Protein AF-A0A7Y5C8X0-F1 (afdb_monomer_lite)

Radius of gyration: 31.38 Å; chains: 1; bounding box: 58×114×87 Å

Foldseek 3Di:
DDDDDDDDDDDDDPPPPDPDPQPFDAAPPVLDDVVFWLAADRGTWRAEAEEALVLQLCLAVLVVVCVVVVPDPPDPSNVVSSVVSVVLLSVLVHVCCVVDRGRTYGHPCSQCPGVVRDDHHYCHVVSSCSNVVVVPPVPPPPDDDDDDDDDDDDDDDDDDDDDDDDDDDDDDDDDDDD

Sequence (178 aa):
MKSTINARVALVVVMTATAAFAQLCSIPADQVDSKKVFWGSTAGFEKPAEVDYDAVLKVTPEYRQMKKDRVERGTGKYWILLNQATDRSTRAITEVGQDTEYDLIAQRGYLASLTPAIPADDVTPLVVSKIEGGSKIAKAKKSGKNEKSDEGDSRTAKAEPKAEKKAEKQPKSDSAGN

pLDDT: mean 78.82, std 21.92, range [37.72, 98.31]

Structure (mmCIF, N/CA/C/O backbone):
data_AF-A0A7Y5C8X0-F1
#
_entry.id   AF-A0A7Y5C8X0-F1
#
loop_
_atom_site.group_PDB
_atom_site.id
_atom_site.type_symbol
_atom_site.label_atom_id
_atom_site.label_alt_id
_atom_site.label_comp_id
_atom_site.label_asym_id
_atom_site.label_entity_id
_atom_site.label_seq_id
_atom_site.pdbx_PDB_ins_code
_atom_site.Cartn_x
_atom_site.Cartn_y
_atom_site.Cartn_z
_atom_site.occupancy
_atom_sit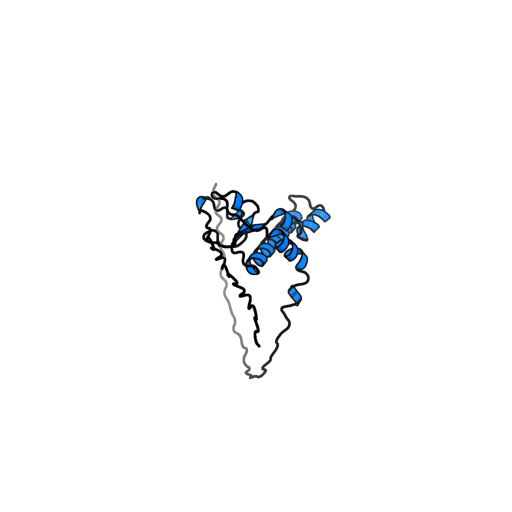e.B_iso_or_equiv
_atom_site.auth_seq_id
_atom_site.auth_comp_id
_atom_site.auth_asym_id
_atom_site.auth_atom_id
_atom_site.pdbx_PDB_model_num
ATOM 1 N N . MET A 1 1 ? 15.260 -68.259 -42.400 1.00 40.53 1 MET A N 1
ATOM 2 C CA . MET A 1 1 ? 15.657 -66.954 -42.984 1.00 40.53 1 MET A CA 1
ATOM 3 C C . MET A 1 1 ? 14.787 -65.885 -42.328 1.00 40.53 1 MET A C 1
ATOM 5 O O . MET A 1 1 ? 13.580 -65.995 -42.423 1.00 40.53 1 MET A O 1
ATOM 9 N N . LYS A 1 2 ? 15.323 -65.152 -41.341 1.00 47.16 2 LYS A N 1
ATOM 10 C CA . LYS A 1 2 ? 15.765 -63.740 -41.439 1.00 47.16 2 LYS A CA 1
ATOM 11 C C . LYS A 1 2 ? 14.630 -62.766 -41.821 1.00 47.16 2 LYS A C 1
ATOM 13 O O . LYS A 1 2 ? 14.311 -62.678 -42.995 1.00 47.16 2 LYS A O 1
ATOM 18 N N . SER A 1 3 ? 14.078 -62.008 -40.867 1.00 41.44 3 SER A N 1
ATOM 19 C CA . SER A 1 3 ? 14.521 -60.622 -40.615 1.00 41.44 3 SER A CA 1
ATOM 20 C C . SER A 1 3 ? 13.651 -59.877 -39.593 1.00 41.44 3 SER A C 1
ATOM 22 O O . SER A 1 3 ? 12.432 -59.812 -39.696 1.00 41.44 3 SER A O 1
ATOM 24 N N . THR A 1 4 ? 14.353 -59.291 -38.630 1.00 64.06 4 THR A N 1
ATOM 25 C CA . THR A 1 4 ? 13.978 -58.312 -37.606 1.00 64.06 4 THR A CA 1
ATOM 26 C C . THR A 1 4 ? 13.712 -56.940 -38.232 1.00 64.06 4 THR A C 1
ATOM 28 O O . THR A 1 4 ? 14.521 -56.505 -39.048 1.00 64.06 4 THR A O 1
ATOM 31 N N . ILE A 1 5 ? 12.681 -56.202 -37.797 1.00 57.94 5 ILE A N 1
ATOM 32 C CA . ILE A 1 5 ? 12.600 -54.745 -38.019 1.00 57.94 5 ILE A CA 1
ATOM 33 C C . ILE A 1 5 ? 12.096 -54.071 -36.737 1.00 57.94 5 ILE A C 1
ATOM 35 O O . ILE A 1 5 ? 10.906 -54.031 -36.445 1.00 57.94 5 ILE A O 1
ATOM 39 N N . ASN A 1 6 ? 13.050 -53.550 -35.965 1.00 49.47 6 ASN A N 1
ATOM 40 C CA . ASN A 1 6 ? 12.824 -52.663 -34.830 1.00 49.47 6 ASN A CA 1
ATOM 41 C C . ASN A 1 6 ? 12.632 -51.236 -35.365 1.00 49.47 6 ASN A C 1
ATOM 43 O O . ASN A 1 6 ? 13.604 -50.606 -35.783 1.00 49.47 6 ASN A O 1
ATOM 47 N N . ALA A 1 7 ? 11.406 -50.714 -35.353 1.00 55.28 7 ALA A N 1
ATOM 48 C CA . ALA A 1 7 ? 11.141 -49.319 -35.698 1.00 55.28 7 ALA A CA 1
ATOM 49 C C . ALA A 1 7 ? 11.341 -48.432 -34.457 1.00 55.28 7 ALA A C 1
ATOM 51 O O . ALA A 1 7 ? 10.486 -48.346 -33.578 1.00 55.28 7 ALA A O 1
ATOM 52 N N . ARG A 1 8 ? 12.511 -47.792 -34.373 1.00 50.81 8 ARG A N 1
ATOM 53 C CA . ARG A 1 8 ? 12.804 -46.728 -33.406 1.00 50.81 8 ARG A CA 1
ATOM 54 C C . ARG A 1 8 ? 12.103 -45.446 -33.864 1.00 50.81 8 ARG A C 1
ATOM 56 O O . ARG A 1 8 ? 12.527 -44.839 -34.842 1.00 50.81 8 ARG A O 1
ATOM 63 N N . VAL A 1 9 ? 11.049 -45.036 -33.164 1.00 54.75 9 VAL A N 1
ATOM 64 C CA . VAL A 1 9 ? 10.426 -43.716 -33.342 1.00 54.75 9 VAL A CA 1
ATOM 65 C C . VAL A 1 9 ? 11.273 -42.692 -32.588 1.00 54.75 9 VAL A C 1
ATOM 67 O O . VAL A 1 9 ? 11.363 -42.729 -31.363 1.00 54.75 9 VAL A O 1
ATOM 70 N N . ALA A 1 10 ? 11.948 -41.818 -33.332 1.00 52.72 10 ALA A N 1
ATOM 71 C CA . ALA A 1 10 ? 12.723 -40.712 -32.788 1.00 52.72 10 ALA A CA 1
ATOM 72 C C . ALA A 1 10 ? 11.778 -39.574 -32.365 1.00 52.72 10 ALA A C 1
ATOM 74 O O . ALA A 1 10 ? 11.130 -38.945 -33.199 1.00 52.72 10 ALA A O 1
ATOM 75 N N . LEU A 1 11 ? 11.700 -39.327 -31.058 1.00 56.66 11 LEU A N 1
ATOM 76 C CA . LEU A 1 11 ? 10.997 -38.200 -30.451 1.00 56.66 11 LEU A CA 1
ATOM 77 C C . LEU A 1 11 ? 11.880 -36.943 -30.563 1.00 56.66 11 LEU A C 1
ATOM 79 O O . LEU A 1 11 ? 12.873 -36.820 -29.849 1.00 56.66 11 LEU A O 1
ATOM 83 N N . VAL A 1 12 ? 11.531 -36.011 -31.453 1.00 59.22 12 VAL A N 1
ATOM 84 C CA . VAL A 1 12 ? 12.173 -34.688 -31.538 1.00 59.22 12 VAL A CA 1
ATOM 85 C C . VAL A 1 12 ? 11.420 -33.731 -30.614 1.00 59.22 12 VAL A C 1
ATOM 87 O O . VAL A 1 12 ? 10.343 -33.245 -30.950 1.00 59.22 12 VAL A O 1
ATOM 90 N N . VAL A 1 13 ? 11.977 -33.480 -29.429 1.00 63.25 13 VAL A N 1
ATOM 91 C CA . VAL A 1 13 ? 11.490 -32.452 -28.497 1.00 63.25 13 VAL A CA 1
ATOM 92 C C . VAL A 1 13 ? 12.106 -31.117 -28.911 1.00 63.25 13 VAL A C 1
ATOM 94 O O . VAL A 1 13 ? 13.260 -30.830 -28.602 1.00 63.25 13 VAL A O 1
ATOM 97 N N . VAL A 1 14 ? 11.343 -30.301 -29.641 1.00 65.06 14 VAL A N 1
ATOM 98 C CA . VAL A 1 14 ? 11.703 -28.905 -29.918 1.00 65.06 14 VAL A CA 1
ATOM 99 C C . VAL A 1 14 ? 11.430 -28.099 -28.648 1.00 65.06 14 VAL A C 1
ATOM 101 O O . VAL A 1 14 ? 10.301 -27.696 -28.387 1.00 65.06 14 VAL A O 1
ATOM 104 N N . MET A 1 15 ? 12.461 -27.893 -27.825 1.00 64.38 15 MET A N 1
ATOM 105 C CA . MET A 1 15 ? 12.411 -26.922 -26.730 1.00 64.38 15 MET A CA 1
ATOM 106 C C . MET A 1 15 ? 12.510 -25.505 -27.305 1.00 64.38 15 MET A C 1
ATOM 108 O O . MET A 1 15 ? 13.595 -24.944 -27.440 1.00 64.38 15 MET A O 1
ATOM 112 N N . THR A 1 16 ? 11.367 -24.915 -27.650 1.00 61.44 16 THR A N 1
ATOM 113 C CA . THR A 1 16 ? 11.246 -23.465 -27.827 1.00 61.44 16 THR A CA 1
ATOM 114 C C . THR A 1 16 ? 11.421 -22.793 -26.469 1.00 61.44 16 THR A C 1
ATOM 116 O O . THR A 1 16 ? 10.488 -22.742 -25.670 1.00 61.44 16 THR A O 1
ATOM 119 N N . ALA A 1 17 ? 12.628 -22.300 -26.196 1.00 60.81 17 ALA A N 1
ATOM 120 C CA . ALA A 1 17 ? 12.893 -21.414 -25.073 1.00 60.81 17 ALA A CA 1
ATOM 121 C C . ALA A 1 17 ? 12.158 -20.085 -25.311 1.00 60.81 17 ALA A C 1
ATOM 123 O O . ALA A 1 17 ? 12.580 -19.260 -26.120 1.00 60.81 17 ALA A O 1
ATOM 124 N N . THR A 1 18 ? 11.029 -19.888 -24.635 1.00 57.56 18 THR A N 1
ATOM 125 C CA . THR A 1 18 ? 10.360 -18.589 -24.558 1.00 57.56 18 THR A CA 1
ATOM 126 C C . THR A 1 18 ? 11.215 -17.662 -23.700 1.00 57.56 18 THR A C 1
ATOM 128 O O . THR A 1 18 ? 11.190 -17.745 -22.474 1.00 57.56 18 THR A O 1
ATOM 131 N N . ALA A 1 19 ? 12.007 -16.802 -24.340 1.00 57.59 19 ALA A N 1
ATOM 132 C CA . ALA A 1 19 ? 12.674 -15.699 -23.665 1.00 57.59 19 ALA A CA 1
ATOM 133 C C . ALA A 1 19 ? 11.609 -14.673 -23.247 1.00 57.59 19 ALA A C 1
ATOM 135 O O . ALA A 1 19 ? 11.010 -14.011 -24.094 1.00 57.59 19 ALA A O 1
ATOM 136 N N . ALA A 1 20 ? 11.341 -14.573 -21.944 1.00 59.59 20 ALA A N 1
ATOM 137 C CA . ALA A 1 20 ? 10.576 -13.468 -21.389 1.00 59.59 20 ALA A CA 1
ATOM 138 C C . ALA A 1 20 ? 11.422 -12.196 -21.538 1.00 59.59 20 ALA A C 1
ATOM 140 O O . ALA A 1 20 ? 12.433 -12.032 -20.857 1.00 59.59 20 ALA A O 1
ATOM 141 N N . PHE A 1 21 ? 11.053 -11.323 -22.473 1.00 54.50 21 PHE A N 1
ATOM 142 C CA . PHE A 1 21 ? 11.646 -9.995 -22.565 1.00 54.50 21 PHE A CA 1
ATOM 143 C C . PHE A 1 21 ? 11.141 -9.177 -21.375 1.00 54.50 21 PHE A C 1
ATOM 145 O O . PHE A 1 21 ? 9.993 -8.737 -21.376 1.00 54.50 21 PHE A O 1
ATOM 152 N N . ALA A 1 22 ? 11.989 -8.989 -20.363 1.00 59.06 22 ALA A N 1
ATOM 153 C CA . ALA A 1 22 ? 11.774 -7.985 -19.331 1.00 59.06 22 ALA A CA 1
ATOM 154 C C . ALA A 1 22 ? 11.866 -6.605 -20.001 1.00 59.06 22 ALA A C 1
ATOM 156 O O . ALA A 1 22 ? 12.950 -6.076 -20.248 1.00 59.06 22 ALA A O 1
ATOM 157 N N . GLN A 1 23 ? 10.720 -6.064 -20.414 1.00 66.06 23 GLN A N 1
ATOM 158 C CA . GLN A 1 23 ? 10.636 -4.685 -20.872 1.00 66.06 23 GLN A CA 1
ATOM 159 C C . GLN A 1 23 ? 10.747 -3.806 -19.634 1.00 66.06 23 GLN A C 1
ATOM 161 O O . GLN A 1 23 ? 9.793 -3.691 -18.869 1.00 66.06 23 GLN A O 1
ATOM 166 N N . LEU A 1 24 ? 11.926 -3.218 -19.432 1.00 79.38 24 LEU A N 1
ATOM 167 C CA . LEU A 1 24 ? 12.134 -2.230 -18.386 1.00 79.38 24 LEU A CA 1
ATOM 168 C C . LEU A 1 24 ? 11.181 -1.056 -18.646 1.00 79.38 24 LEU A C 1
ATOM 170 O O . LEU A 1 24 ? 11.370 -0.277 -19.582 1.00 79.38 24 LEU A O 1
ATOM 174 N N . CYS A 1 25 ? 10.125 -0.975 -17.846 1.00 85.50 25 CYS A N 1
ATOM 175 C CA . CYS A 1 25 ? 9.128 0.076 -17.908 1.00 85.50 25 CYS A CA 1
ATOM 176 C C . CYS A 1 25 ? 9.580 1.254 -17.042 1.00 85.50 25 CYS A C 1
ATOM 178 O O . CYS A 1 25 ? 10.271 1.088 -16.038 1.00 85.50 25 CYS A O 1
ATOM 180 N N . SER A 1 26 ? 9.194 2.465 -17.430 1.00 91.56 26 SER A N 1
ATOM 181 C CA . SER A 1 26 ? 9.467 3.685 -16.672 1.00 91.56 26 SER A CA 1
ATOM 182 C C . SER A 1 26 ? 8.275 4.618 -16.803 1.00 91.56 26 SER A C 1
ATOM 184 O O . SER A 1 26 ? 7.698 4.737 -17.887 1.00 91.56 26 SER A O 1
ATOM 186 N N . ILE A 1 27 ? 7.887 5.260 -15.703 1.00 91.62 27 ILE A N 1
ATOM 187 C CA . ILE A 1 27 ? 6.821 6.261 -15.714 1.00 91.62 27 ILE A CA 1
ATOM 188 C C . ILE A 1 27 ? 7.467 7.617 -16.022 1.00 91.62 27 ILE A C 1
ATOM 190 O O . ILE A 1 27 ? 8.382 8.023 -15.297 1.00 91.62 27 ILE A O 1
ATOM 194 N N . PRO A 1 28 ? 7.002 8.345 -17.055 1.00 90.00 28 PRO A N 1
ATOM 195 C CA . PRO A 1 28 ? 7.474 9.696 -17.342 1.00 90.00 28 PRO A CA 1
ATOM 196 C C . PRO A 1 28 ? 7.369 10.597 -16.107 1.00 90.00 28 PRO A C 1
ATOM 198 O O . PRO A 1 28 ? 6.347 10.587 -15.422 1.00 90.00 28 PRO A O 1
ATOM 201 N N . ALA A 1 29 ? 8.413 11.374 -15.808 1.00 90.44 29 ALA A N 1
ATOM 202 C CA . ALA A 1 29 ? 8.499 12.162 -14.572 1.00 90.44 29 ALA A CA 1
ATOM 203 C C . ALA A 1 29 ? 7.352 13.179 -14.404 1.00 90.44 29 ALA A C 1
ATOM 205 O O . ALA A 1 29 ? 6.990 13.518 -13.281 1.00 90.44 29 ALA A O 1
ATOM 206 N N . ASP A 1 30 ? 6.766 13.639 -15.509 1.00 93.25 30 ASP A N 1
ATOM 207 C CA . ASP A 1 30 ? 5.597 14.520 -15.569 1.00 93.25 30 ASP A CA 1
ATOM 208 C C . ASP A 1 30 ? 4.271 13.810 -15.242 1.00 93.25 30 ASP A C 1
ATOM 210 O O . ASP A 1 30 ? 3.307 14.466 -14.852 1.00 93.25 30 ASP A O 1
ATOM 214 N N . GLN A 1 31 ? 4.224 12.479 -15.355 1.00 91.88 31 GLN A N 1
ATOM 215 C CA . GLN A 1 31 ? 3.048 11.656 -15.057 1.00 91.88 31 GLN A CA 1
ATOM 216 C C . GLN A 1 31 ? 3.123 10.964 -13.687 1.00 91.88 31 GLN A C 1
ATOM 218 O O . GLN A 1 31 ? 2.153 10.326 -13.279 1.00 91.88 31 GLN A O 1
ATOM 223 N N . VAL A 1 32 ? 4.245 11.081 -12.962 1.00 95.56 32 VAL A N 1
ATOM 224 C CA . VAL A 1 32 ? 4.419 10.446 -11.647 1.00 95.56 32 VAL A CA 1
ATOM 225 C C . VAL A 1 32 ? 3.539 11.114 -10.585 1.00 95.56 32 VAL A C 1
ATOM 227 O O . VAL A 1 32 ? 3.774 12.248 -10.176 1.00 95.56 32 VAL A O 1
ATOM 230 N N . ASP A 1 33 ? 2.576 10.360 -10.054 1.00 95.75 33 ASP A N 1
ATOM 231 C CA . ASP A 1 33 ? 1.813 10.706 -8.854 1.00 95.75 33 ASP A CA 1
ATOM 232 C C . ASP A 1 33 ? 2.309 9.888 -7.654 1.00 95.75 33 ASP A C 1
ATOM 234 O O . ASP A 1 33 ? 1.867 8.762 -7.406 1.00 95.75 33 ASP A O 1
ATOM 238 N N . SER A 1 34 ? 3.219 10.470 -6.868 1.00 94.00 34 SER A N 1
ATOM 239 C CA . SER A 1 34 ? 3.813 9.807 -5.700 1.00 94.00 34 SER A CA 1
ATOM 240 C C . SER A 1 34 ? 2.791 9.399 -4.636 1.00 94.00 34 SER A C 1
ATOM 242 O O . SER A 1 34 ? 3.096 8.550 -3.807 1.00 94.00 34 SER A O 1
ATOM 244 N N . LYS A 1 35 ? 1.578 9.974 -4.629 1.00 95.81 35 LYS A N 1
ATOM 245 C CA . LYS A 1 35 ? 0.523 9.584 -3.677 1.00 95.81 35 LYS A CA 1
ATOM 246 C C . LYS A 1 35 ? -0.150 8.268 -4.057 1.00 95.81 35 LYS A C 1
ATOM 248 O O . LYS A 1 35 ? -0.811 7.666 -3.217 1.00 95.81 35 LYS A O 1
ATOM 253 N N . LYS A 1 36 ? -0.009 7.846 -5.313 1.00 96.38 36 LYS A N 1
ATOM 254 C CA . LYS A 1 36 ? -0.551 6.591 -5.842 1.00 96.38 36 LYS A CA 1
ATOM 255 C C . LYS A 1 36 ? 0.494 5.485 -5.909 1.00 96.38 36 LYS A C 1
ATOM 257 O O . LYS A 1 36 ? 0.150 4.380 -6.305 1.00 96.38 36 LYS A O 1
ATOM 262 N N . VAL A 1 37 ? 1.744 5.757 -5.542 1.00 96.94 37 VAL A N 1
ATOM 263 C CA . VAL A 1 37 ? 2.821 4.764 -5.501 1.00 96.94 37 VAL A CA 1
ATOM 264 C C . VAL A 1 37 ? 3.081 4.398 -4.047 1.00 96.94 37 VAL A C 1
ATOM 266 O O . VAL A 1 37 ? 3.385 5.260 -3.228 1.00 96.94 37 VAL A O 1
ATOM 269 N N . PHE A 1 38 ? 2.950 3.115 -3.727 1.00 96.88 38 PHE A N 1
ATOM 270 C CA . PHE A 1 38 ? 3.100 2.609 -2.363 1.00 96.88 38 PHE A CA 1
ATOM 271 C C . PHE A 1 38 ? 4.465 1.967 -2.119 1.00 96.88 38 PHE A C 1
ATOM 273 O O . PHE A 1 38 ? 4.964 1.996 -0.996 1.00 96.88 38 PHE A O 1
ATOM 280 N N . TRP A 1 39 ? 5.069 1.387 -3.156 1.00 97.38 39 TRP A N 1
ATOM 281 C CA . TRP A 1 39 ? 6.352 0.694 -3.079 1.00 97.38 39 TRP A CA 1
ATOM 282 C C . TRP A 1 39 ? 7.089 0.773 -4.415 1.00 97.38 39 TRP A C 1
ATOM 284 O O . TRP A 1 39 ? 6.441 0.773 -5.462 1.00 97.38 39 TRP A O 1
ATOM 294 N N . GLY A 1 40 ? 8.424 0.775 -4.373 1.00 95.75 40 GLY A N 1
ATOM 295 C CA . GLY A 1 40 ? 9.257 0.611 -5.562 1.00 95.75 40 GLY A CA 1
ATOM 296 C C . GLY A 1 40 ? 9.760 1.895 -6.222 1.00 95.75 40 GLY A C 1
ATOM 297 O O . GLY A 1 40 ? 9.616 2.994 -5.685 1.00 95.75 40 GLY A O 1
ATOM 298 N N . SER A 1 41 ? 10.386 1.736 -7.390 1.00 94.06 41 SER A N 1
ATOM 299 C CA . SER A 1 41 ? 10.941 2.836 -8.191 1.00 94.06 41 SER A CA 1
ATOM 300 C C . SER A 1 41 ? 10.064 3.115 -9.406 1.00 94.06 41 SER A C 1
ATOM 302 O O . SER A 1 41 ? 9.769 2.214 -10.181 1.00 94.06 41 SER A O 1
ATOM 304 N N . THR A 1 42 ? 9.689 4.376 -9.630 1.00 94.50 42 THR A N 1
ATOM 305 C CA . THR A 1 42 ? 8.939 4.788 -10.831 1.00 94.50 42 THR A CA 1
ATOM 306 C C . THR A 1 42 ? 9.835 5.016 -12.049 1.00 94.50 42 THR A C 1
ATOM 308 O O . THR A 1 42 ? 9.336 5.075 -13.171 1.00 94.50 42 THR A O 1
ATOM 311 N N . ALA A 1 43 ? 11.150 5.139 -11.837 1.00 92.88 43 ALA A N 1
ATOM 312 C CA . ALA A 1 43 ? 12.121 5.447 -12.884 1.00 92.88 43 ALA A CA 1
ATOM 313 C C . ALA A 1 43 ? 12.543 4.215 -13.704 1.00 92.88 43 ALA A C 1
ATOM 315 O O . ALA A 1 43 ? 13.073 4.376 -14.803 1.00 92.88 43 ALA A O 1
ATOM 316 N N . GLY A 1 44 ? 12.309 3.007 -13.192 1.00 91.75 44 GLY A N 1
ATOM 317 C CA . GLY A 1 44 ? 12.653 1.753 -13.856 1.00 91.75 44 GLY A CA 1
ATOM 318 C C . GLY A 1 44 ? 12.152 0.564 -13.048 1.00 91.75 44 GLY A C 1
ATOM 319 O O . GLY A 1 44 ? 12.542 0.426 -11.890 1.00 91.75 44 GLY A O 1
ATOM 320 N N . PHE A 1 45 ? 11.289 -0.247 -13.652 1.00 94.56 45 PHE A N 1
ATOM 321 C CA . PHE A 1 45 ? 10.686 -1.428 -13.040 1.00 94.56 45 PHE A CA 1
ATOM 322 C C . PHE A 1 45 ? 10.331 -2.476 -14.105 1.00 94.56 45 PHE A C 1
ATOM 324 O O . PHE A 1 45 ? 10.090 -2.148 -15.268 1.00 94.56 45 PHE A O 1
ATOM 331 N N . GLU A 1 46 ? 10.308 -3.742 -13.709 1.00 94.25 46 GLU A N 1
ATOM 332 C CA . GLU A 1 46 ? 10.049 -4.900 -14.566 1.00 94.25 46 GLU A CA 1
ATOM 333 C C . GLU A 1 46 ? 8.723 -5.584 -14.229 1.00 94.25 46 GLU A C 1
ATOM 335 O O . GLU A 1 46 ? 8.048 -6.089 -15.127 1.00 94.25 46 GLU A O 1
ATOM 340 N N . LYS A 1 47 ? 8.338 -5.603 -12.948 1.00 95.06 47 LYS A N 1
ATOM 341 C CA . LYS A 1 47 ? 7.149 -6.301 -12.448 1.00 95.06 47 LYS A CA 1
ATOM 342 C C . LYS A 1 47 ? 6.242 -5.318 -11.712 1.00 95.06 47 LYS A C 1
ATOM 344 O O . LYS A 1 47 ? 6.208 -5.301 -10.478 1.00 95.06 47 LYS A O 1
ATOM 349 N N . PRO A 1 48 ? 5.495 -4.490 -12.462 1.00 96.56 48 PRO A N 1
ATOM 350 C CA . PRO A 1 48 ? 4.514 -3.606 -11.867 1.00 96.56 48 PRO A CA 1
ATOM 351 C C . PRO A 1 48 ? 3.323 -4.388 -11.313 1.00 96.56 48 PRO A C 1
ATOM 353 O O . PRO A 1 48 ? 2.770 -5.281 -11.955 1.00 96.56 48 PRO A O 1
ATOM 356 N N . ALA A 1 49 ? 2.875 -3.969 -10.142 1.00 97.88 49 ALA A N 1
ATOM 357 C CA . ALA A 1 49 ? 1.668 -4.449 -9.505 1.00 97.88 49 ALA A CA 1
ATOM 358 C C . ALA A 1 49 ? 0.764 -3.289 -9.091 1.00 97.88 49 ALA A C 1
ATOM 360 O O . ALA A 1 49 ? 1.190 -2.144 -8.904 1.00 97.88 49 ALA A O 1
ATOM 361 N N . GLU A 1 50 ? -0.507 -3.608 -8.905 1.00 97.94 50 GLU A N 1
ATOM 362 C CA . GLU A 1 50 ? -1.507 -2.684 -8.414 1.00 97.94 50 GLU A CA 1
ATOM 363 C C . GLU A 1 50 ? -2.284 -3.232 -7.215 1.00 97.94 50 GLU A C 1
ATOM 365 O O . GLU A 1 50 ? -2.463 -4.438 -7.039 1.00 97.94 50 GLU A O 1
ATOM 370 N N . VAL A 1 51 ? -2.744 -2.322 -6.360 1.00 98.25 51 VAL A N 1
ATOM 371 C CA . VAL A 1 51 ? -3.489 -2.650 -5.146 1.00 98.25 51 VAL A CA 1
ATOM 372 C C . VAL A 1 51 ? -4.726 -1.770 -4.997 1.00 98.25 51 VAL A C 1
ATOM 374 O O . VAL A 1 51 ? -4.687 -0.549 -5.174 1.00 98.25 51 VAL A O 1
ATOM 377 N N . ASP A 1 52 ? -5.845 -2.392 -4.635 1.00 98.31 52 ASP A N 1
ATOM 378 C CA . ASP A 1 52 ? -7.048 -1.694 -4.189 1.00 98.31 52 ASP A CA 1
ATOM 379 C C . ASP A 1 52 ? -6.897 -1.291 -2.724 1.00 98.31 52 ASP A C 1
ATOM 381 O O . ASP A 1 52 ? -7.195 -2.047 -1.794 1.00 98.31 52 ASP A O 1
ATOM 385 N N . TYR A 1 53 ? -6.405 -0.071 -2.526 1.00 97.69 53 TYR A N 1
ATOM 386 C CA . TYR A 1 53 ? -6.157 0.470 -1.198 1.00 97.69 53 TYR A CA 1
ATOM 387 C C . TYR A 1 53 ? -7.414 0.511 -0.319 1.00 97.69 53 TYR A C 1
ATOM 389 O O . TYR A 1 53 ? -7.336 0.238 0.878 1.00 97.69 53 TYR A O 1
ATOM 397 N N . ASP A 1 54 ? -8.590 0.778 -0.893 1.00 96.81 54 ASP A N 1
ATOM 398 C CA . ASP A 1 54 ? -9.839 0.825 -0.131 1.00 96.81 54 ASP A CA 1
ATOM 399 C C . ASP A 1 54 ? -10.233 -0.562 0.380 1.00 96.81 54 ASP A C 1
ATOM 401 O O . ASP A 1 54 ? -10.730 -0.696 1.505 1.00 96.81 54 ASP A O 1
ATOM 405 N N . ALA A 1 55 ? -10.029 -1.604 -0.431 1.00 97.38 55 ALA A N 1
ATOM 406 C CA . ALA A 1 55 ? -10.242 -2.985 -0.010 1.00 97.38 55 ALA A CA 1
ATOM 407 C C . ALA A 1 55 ? -9.284 -3.374 1.127 1.00 97.38 55 ALA A C 1
ATOM 409 O O . ALA A 1 55 ? -9.721 -3.935 2.135 1.00 97.38 55 ALA A O 1
ATOM 410 N N . VAL A 1 56 ? -8.005 -3.006 1.005 1.00 97.62 56 VAL A N 1
ATOM 411 C CA . VAL A 1 56 ? -6.974 -3.241 2.027 1.00 97.62 56 VAL A CA 1
ATOM 412 C C . VAL A 1 56 ? -7.307 -2.514 3.335 1.00 97.62 56 VAL A C 1
ATOM 414 O O . VAL A 1 56 ? -7.292 -3.117 4.409 1.00 97.62 56 VAL A O 1
ATOM 417 N N . LEU A 1 57 ? -7.703 -1.242 3.266 1.00 96.88 57 LEU A N 1
ATOM 418 C CA . LEU A 1 57 ? -8.035 -0.449 4.447 1.00 96.88 57 LEU A CA 1
ATOM 419 C C . LEU A 1 57 ? -9.221 -1.052 5.213 1.00 96.88 57 LEU A C 1
ATOM 421 O O . LEU A 1 57 ? -9.186 -1.157 6.441 1.00 96.88 57 LEU A O 1
ATOM 425 N N . LYS A 1 58 ? -10.252 -1.518 4.497 1.00 96.75 58 LYS A N 1
ATOM 426 C CA . LYS A 1 58 ? -11.469 -2.106 5.086 1.00 96.75 58 LYS A CA 1
ATOM 427 C C . LYS A 1 58 ? -11.221 -3.410 5.842 1.00 96.75 58 LYS A C 1
ATOM 429 O O . LYS A 1 58 ? -11.998 -3.738 6.744 1.00 96.75 58 LYS A O 1
ATOM 434 N N . VAL A 1 59 ? -10.179 -4.167 5.490 1.00 96.88 59 VAL A N 1
ATOM 435 C CA . VAL A 1 59 ? -9.865 -5.429 6.177 1.00 96.88 59 VAL A CA 1
ATOM 436 C C . VAL A 1 59 ? -9.048 -5.233 7.454 1.00 96.88 59 VAL A C 1
ATOM 438 O O . VAL A 1 59 ? -8.996 -6.149 8.273 1.00 96.88 59 VAL A O 1
ATOM 441 N N . THR A 1 60 ? -8.482 -4.045 7.685 1.00 97.19 60 THR A N 1
ATOM 442 C CA . THR A 1 60 ? -7.740 -3.754 8.920 1.00 97.19 60 THR A CA 1
ATOM 443 C C . THR A 1 60 ? -8.635 -3.827 10.168 1.00 97.19 60 THR A C 1
ATOM 445 O O . THR A 1 60 ? -9.812 -3.441 10.129 1.00 97.19 60 THR A O 1
ATOM 448 N N . PRO A 1 61 ? -8.114 -4.313 11.312 1.00 96.69 61 PRO A N 1
ATOM 449 C CA . PRO A 1 61 ? -8.885 -4.368 12.550 1.00 96.69 61 PRO A CA 1
ATOM 450 C C . PRO A 1 61 ? -9.285 -2.976 13.055 1.00 96.69 61 PRO A C 1
ATOM 452 O O . PRO A 1 61 ? -10.359 -2.837 13.633 1.00 96.69 61 PRO A O 1
ATOM 455 N N . GLU A 1 62 ? -8.485 -1.942 12.800 1.00 97.44 62 GLU A N 1
ATOM 456 C CA . GLU A 1 62 ? -8.770 -0.565 13.205 1.00 97.44 62 GLU A CA 1
ATOM 457 C C . GLU A 1 62 ? -9.959 0.018 12.440 1.00 97.44 62 GLU A C 1
ATOM 459 O O . GLU A 1 62 ? -10.861 0.596 13.051 1.00 97.44 62 GLU A O 1
ATOM 464 N N . TYR A 1 63 ? -10.034 -0.213 11.125 1.00 96.44 63 TYR A N 1
ATOM 465 C CA . TYR A 1 63 ? -11.194 0.195 10.333 1.00 96.44 63 TYR A CA 1
ATOM 466 C C . TYR A 1 63 ? -12.459 -0.569 10.753 1.00 96.44 63 TYR A C 1
ATOM 468 O O . TYR A 1 63 ? -13.539 0.016 10.894 1.00 96.44 63 TYR A O 1
ATOM 476 N N . ARG A 1 64 ? -12.333 -1.878 11.023 1.00 96.25 64 ARG A N 1
ATOM 477 C CA . ARG A 1 64 ? -13.434 -2.696 11.562 1.00 96.25 64 ARG A CA 1
ATOM 478 C C . ARG A 1 64 ? -13.909 -2.166 12.916 1.00 96.25 64 ARG A C 1
ATOM 480 O O . ARG A 1 64 ? -15.116 -2.054 13.127 1.00 96.25 64 ARG A O 1
ATOM 487 N N . GLN A 1 65 ? -12.985 -1.793 13.800 1.00 95.50 65 GLN A N 1
ATOM 488 C CA . GLN A 1 65 ? -13.288 -1.219 15.111 1.00 95.50 65 GLN A CA 1
ATOM 489 C C . GLN A 1 65 ? -13.982 0.139 14.982 1.00 95.50 65 GLN A C 1
ATOM 491 O O . GLN A 1 65 ? -14.999 0.370 15.631 1.00 95.50 65 GLN A O 1
ATOM 496 N N . MET A 1 66 ? -13.495 1.008 14.095 1.00 95.81 66 MET A N 1
ATOM 497 C CA . MET A 1 66 ? -14.106 2.306 13.807 1.00 95.81 66 MET A CA 1
ATOM 498 C C . MET A 1 66 ? -15.569 2.159 13.363 1.00 95.81 66 MET A C 1
ATOM 500 O O . MET A 1 66 ? -16.443 2.878 13.850 1.00 95.81 66 MET A O 1
ATOM 504 N N . LYS A 1 67 ? -15.851 1.183 12.486 1.00 95.25 67 LYS A N 1
ATOM 505 C CA . LYS A 1 67 ? -17.212 0.874 12.023 1.00 95.25 67 LYS A CA 1
ATOM 506 C C . LYS A 1 67 ? -18.080 0.258 13.125 1.00 95.25 67 LYS A C 1
ATOM 508 O O . LYS A 1 67 ? -19.250 0.618 13.242 1.00 95.25 67 LYS A O 1
ATOM 513 N N . LYS A 1 68 ? -17.521 -0.653 13.930 1.00 96.75 68 LYS A N 1
ATOM 514 C CA . LYS A 1 68 ? -18.214 -1.321 15.045 1.00 96.75 68 LYS A CA 1
ATOM 515 C C . LYS A 1 68 ? -18.639 -0.329 16.128 1.00 96.75 68 LYS A C 1
ATOM 517 O O . LYS A 1 68 ? -19.787 -0.357 16.558 1.00 96.75 68 LYS A O 1
ATOM 522 N N . ASP A 1 69 ? -17.735 0.565 16.510 1.00 96.12 69 ASP A N 1
ATOM 523 C CA . ASP A 1 69 ? -17.958 1.575 17.548 1.00 96.12 69 ASP A CA 1
ATOM 524 C C . ASP A 1 69 ? -18.742 2.793 17.042 1.00 96.12 69 ASP A C 1
ATOM 526 O O . ASP A 1 69 ? -19.032 3.690 17.829 1.00 96.12 69 ASP A O 1
ATOM 530 N N . ARG A 1 70 ? -19.058 2.850 15.737 1.00 95.81 70 ARG A N 1
ATOM 531 C CA . ARG A 1 70 ? -19.706 3.995 15.072 1.00 95.81 70 ARG A CA 1
ATOM 532 C C . ARG A 1 70 ? -19.017 5.321 15.405 1.00 95.81 70 ARG A C 1
ATOM 534 O O . ARG A 1 70 ? -19.673 6.311 15.712 1.00 95.81 70 ARG A O 1
ATOM 541 N N . VAL A 1 71 ? -17.686 5.326 15.366 1.00 95.75 71 VAL A N 1
ATOM 542 C CA . VAL A 1 71 ? -16.901 6.513 15.721 1.00 95.75 71 VAL A CA 1
ATOM 543 C C . VAL A 1 71 ? -17.209 7.641 14.737 1.00 95.75 71 VAL A C 1
ATOM 545 O O . VAL A 1 71 ? -17.040 7.483 13.527 1.00 95.75 71 VAL A O 1
ATOM 548 N N . GLU A 1 72 ? -17.658 8.780 15.260 1.00 95.12 72 GLU A N 1
ATOM 549 C CA . GLU A 1 72 ? -18.030 9.939 14.452 1.00 95.12 72 GLU A CA 1
ATOM 550 C C . GLU A 1 72 ? -16.817 10.562 13.758 1.00 95.12 72 GLU A C 1
ATOM 552 O O . GLU A 1 72 ? -15.745 10.737 14.353 1.00 95.12 72 GLU A O 1
ATOM 557 N N . ARG A 1 73 ? -17.001 10.937 12.487 1.00 95.19 73 ARG A N 1
ATOM 558 C CA . ARG A 1 73 ? -15.991 11.662 11.709 1.00 95.19 73 ARG A CA 1
ATOM 559 C C . ARG A 1 73 ? -15.685 13.002 12.374 1.00 95.19 73 ARG A C 1
ATOM 561 O O . ARG A 1 73 ? -16.581 13.665 12.879 1.00 95.19 73 ARG A O 1
ATOM 568 N N . GLY A 1 74 ? -14.419 13.407 12.346 1.00 94.75 74 GLY A N 1
ATOM 569 C CA . GLY A 1 74 ? -13.966 14.659 12.960 1.00 94.75 74 GLY A CA 1
ATOM 570 C C . GLY A 1 74 ? -13.596 14.539 14.441 1.00 94.75 74 GLY A C 1
ATOM 571 O O . GLY A 1 74 ? -12.959 15.442 14.973 1.00 94.75 74 GLY A O 1
ATOM 572 N N . THR A 1 75 ? -13.900 13.414 15.096 1.00 96.94 75 THR A N 1
ATOM 573 C CA . THR A 1 75 ? -13.425 13.155 16.462 1.00 96.94 75 THR A CA 1
ATOM 574 C C . THR A 1 75 ? -11.947 12.759 16.481 1.00 96.94 75 THR A C 1
ATOM 576 O O . THR A 1 75 ? -11.430 12.163 15.534 1.00 96.94 75 THR A O 1
ATOM 579 N N . GLY A 1 76 ? -11.256 13.016 17.596 1.00 97.38 76 GLY A N 1
ATOM 580 C CA . GLY A 1 76 ? -9.871 12.560 17.774 1.00 97.38 76 GLY A CA 1
ATOM 581 C C . GLY A 1 76 ? -9.734 11.036 17.655 1.00 97.38 76 GLY A C 1
ATOM 582 O O . GLY A 1 76 ? -8.817 10.546 17.001 1.00 97.38 76 GLY A O 1
ATOM 583 N N . LYS A 1 77 ? -10.697 10.277 18.202 1.00 96.88 77 LYS A N 1
ATOM 584 C CA . LYS A 1 77 ? -10.727 8.807 18.099 1.00 96.88 77 LYS A CA 1
ATOM 585 C C . LYS A 1 77 ? -10.810 8.335 16.642 1.00 96.88 77 LYS A C 1
ATOM 587 O O . LYS A 1 77 ? -10.152 7.357 16.296 1.00 96.88 77 LYS A O 1
ATOM 592 N N . TYR A 1 78 ? -11.582 9.023 15.796 1.00 97.75 78 TYR A N 1
ATOM 593 C CA . TYR A 1 78 ? -11.684 8.707 14.370 1.00 97.75 78 TYR A CA 1
ATOM 594 C C . TYR A 1 78 ? -10.334 8.854 13.671 1.00 97.75 78 TYR A C 1
ATOM 596 O O . TYR A 1 78 ? -9.882 7.918 13.018 1.00 97.75 78 TYR A O 1
ATOM 604 N N . TRP A 1 79 ? -9.665 9.996 13.854 1.00 97.50 79 TRP A N 1
ATOM 605 C CA . TRP A 1 79 ? -8.371 10.254 13.220 1.00 97.50 79 TRP A CA 1
ATOM 606 C C . TRP A 1 79 ? -7.290 9.278 13.684 1.00 97.50 79 TRP A C 1
ATOM 608 O O . TRP A 1 79 ? -6.511 8.808 12.862 1.00 97.50 79 TRP A O 1
ATOM 618 N N . ILE A 1 80 ? -7.283 8.910 14.970 1.00 97.62 80 ILE A N 1
ATOM 619 C CA . ILE A 1 80 ? -6.348 7.911 15.504 1.00 97.62 80 ILE A CA 1
ATOM 620 C C . ILE A 1 80 ? -6.553 6.552 14.822 1.00 97.62 80 ILE A C 1
ATOM 622 O O . ILE A 1 80 ? -5.594 5.989 14.300 1.00 97.62 80 ILE A O 1
ATOM 626 N N . LEU A 1 81 ? -7.787 6.034 14.792 1.00 97.56 81 LEU A N 1
ATOM 627 C CA . LEU A 1 81 ? -8.072 4.728 14.181 1.00 97.56 81 LEU A CA 1
ATOM 628 C C . LEU A 1 81 ? -7.826 4.732 12.672 1.00 97.56 81 LEU A C 1
ATOM 630 O O . LEU A 1 81 ? -7.306 3.756 12.137 1.00 97.56 81 LEU A O 1
ATOM 634 N N . LEU A 1 82 ? -8.176 5.825 11.990 1.00 97.50 82 LEU A N 1
ATOM 635 C CA . LEU A 1 82 ? -7.935 5.965 10.560 1.00 97.50 82 LEU A CA 1
ATOM 636 C C . LEU A 1 82 ? -6.436 5.974 10.250 1.00 97.50 82 LEU A C 1
ATOM 638 O O . LEU A 1 82 ? -6.008 5.226 9.380 1.00 97.50 82 LEU A O 1
ATOM 642 N N . ASN A 1 83 ? -5.637 6.754 10.983 1.00 98.06 83 ASN A N 1
ATOM 643 C CA . ASN A 1 83 ? -4.187 6.792 10.788 1.00 98.06 83 ASN A CA 1
ATOM 644 C C . ASN A 1 83 ? -3.554 5.419 11.053 1.00 98.06 83 ASN A C 1
ATOM 646 O O . ASN A 1 83 ? -2.764 4.952 10.243 1.00 98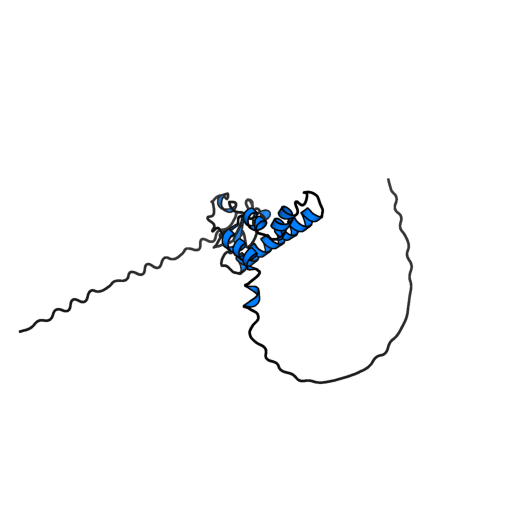.06 83 ASN A O 1
ATOM 650 N N . GLN A 1 84 ? -3.969 4.717 12.113 1.00 97.81 84 GLN A N 1
ATOM 651 C CA . GLN A 1 84 ? -3.486 3.358 12.385 1.00 97.81 84 GLN A CA 1
ATOM 652 C C . GLN A 1 84 ? -3.860 2.362 11.275 1.00 97.81 84 GLN A C 1
ATOM 654 O O . GLN A 1 84 ? -3.039 1.526 10.894 1.00 97.81 84 GLN A O 1
ATOM 659 N N . ALA A 1 85 ? -5.083 2.447 10.740 1.00 97.69 85 ALA A N 1
ATOM 660 C CA . ALA A 1 85 ? -5.517 1.628 9.611 1.00 97.69 85 ALA A CA 1
ATOM 661 C C . ALA A 1 85 ? -4.677 1.919 8.355 1.00 97.69 85 ALA A C 1
ATOM 663 O O . ALA A 1 85 ? -4.232 0.986 7.680 1.00 97.69 85 ALA A O 1
ATOM 664 N N . THR A 1 86 ? -4.426 3.199 8.068 1.00 97.50 86 THR A N 1
ATOM 665 C CA . THR A 1 86 ? -3.580 3.663 6.961 1.00 97.50 86 THR A CA 1
ATOM 666 C C . THR A 1 86 ? -2.158 3.127 7.102 1.00 97.50 86 THR A C 1
ATOM 668 O O . THR A 1 86 ? -1.662 2.480 6.181 1.00 97.50 86 THR A O 1
ATOM 671 N N . ASP A 1 87 ? -1.533 3.310 8.267 1.00 97.56 87 ASP A N 1
ATOM 672 C CA . ASP A 1 87 ? -0.165 2.863 8.550 1.00 97.56 87 ASP A CA 1
ATOM 673 C C . ASP A 1 87 ? -0.030 1.344 8.401 1.00 97.56 87 ASP A C 1
ATOM 675 O O . ASP A 1 87 ? 0.903 0.849 7.763 1.00 97.56 87 ASP A O 1
ATOM 679 N N . ARG A 1 88 ? -0.989 0.585 8.949 1.00 97.44 88 ARG A N 1
ATOM 680 C CA . ARG A 1 88 ? -1.019 -0.879 8.831 1.00 97.44 88 ARG A CA 1
ATOM 681 C C . ARG A 1 88 ? -1.155 -1.323 7.376 1.00 97.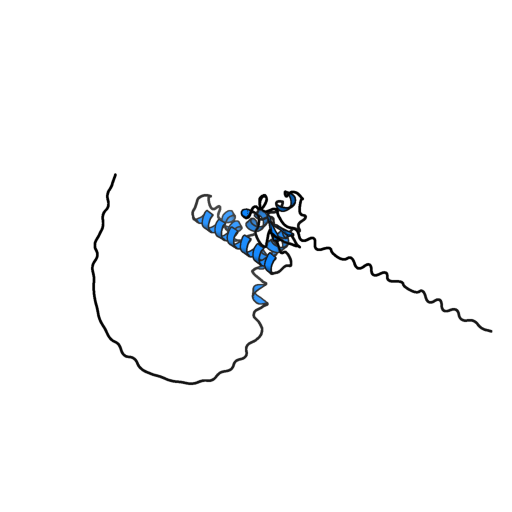44 88 ARG A C 1
ATOM 683 O O . ARG A 1 88 ? -0.481 -2.269 6.973 1.00 97.44 88 ARG A O 1
ATOM 690 N N . SER A 1 89 ? -2.007 -0.651 6.605 1.00 97.69 89 SER A N 1
ATOM 691 C CA . SER A 1 89 ? -2.229 -0.953 5.187 1.00 97.69 89 SER A CA 1
ATOM 692 C C . SER A 1 89 ? -0.965 -0.702 4.370 1.00 97.69 89 SER A C 1
ATOM 694 O O . SER A 1 89 ? -0.491 -1.608 3.689 1.00 97.69 89 SER A O 1
ATOM 696 N N . THR A 1 90 ? -0.362 0.482 4.508 1.00 97.12 90 THR A N 1
ATOM 697 C CA . THR A 1 90 ? 0.888 0.844 3.824 1.00 97.12 90 THR A CA 1
ATOM 698 C C . THR A 1 90 ? 2.009 -0.124 4.178 1.00 97.12 90 THR A C 1
ATOM 700 O O . THR A 1 90 ? 2.696 -0.624 3.294 1.00 97.12 90 THR A O 1
ATOM 703 N N . ARG A 1 91 ? 2.156 -0.467 5.462 1.00 97.31 91 ARG A N 1
ATOM 704 C CA . ARG A 1 91 ? 3.158 -1.441 5.898 1.00 97.31 91 ARG A CA 1
ATOM 705 C C . ARG A 1 91 ? 2.941 -2.816 5.268 1.00 97.31 91 ARG A C 1
ATOM 707 O O . ARG A 1 91 ? 3.908 -3.421 4.822 1.00 97.31 91 ARG A O 1
ATOM 714 N N . ALA A 1 92 ? 1.705 -3.310 5.216 1.00 97.50 92 ALA A N 1
ATOM 715 C CA . ALA A 1 92 ? 1.411 -4.600 4.599 1.00 97.50 92 ALA A CA 1
ATOM 716 C C . ALA A 1 92 ? 1.713 -4.604 3.092 1.00 97.50 92 ALA A C 1
ATOM 718 O O . ALA A 1 92 ? 2.242 -5.592 2.589 1.00 97.50 92 ALA A O 1
ATOM 719 N N . ILE A 1 93 ? 1.426 -3.504 2.387 1.00 97.94 93 ILE A N 1
ATOM 720 C CA . ILE A 1 93 ? 1.771 -3.341 0.966 1.00 97.94 93 ILE A CA 1
ATOM 721 C C . ILE A 1 93 ? 3.293 -3.374 0.780 1.00 97.94 93 ILE A C 1
ATOM 723 O O . ILE A 1 93 ? 3.792 -4.136 -0.044 1.00 97.94 93 ILE A O 1
ATOM 727 N N . THR A 1 94 ? 4.032 -2.618 1.593 1.00 97.25 94 THR A N 1
ATOM 728 C CA . THR A 1 94 ? 5.500 -2.619 1.592 1.00 97.25 94 THR A CA 1
ATOM 729 C C . THR A 1 94 ? 6.075 -4.006 1.871 1.00 97.25 94 THR A C 1
ATOM 731 O O . THR A 1 94 ? 6.979 -4.445 1.169 1.00 97.25 94 THR A O 1
ATOM 734 N N . GLU A 1 95 ? 5.550 -4.724 2.865 1.00 96.44 95 GLU A N 1
ATOM 735 C CA . GLU A 1 95 ? 5.999 -6.086 3.173 1.00 96.44 95 GLU A CA 1
ATOM 736 C C . GLU A 1 95 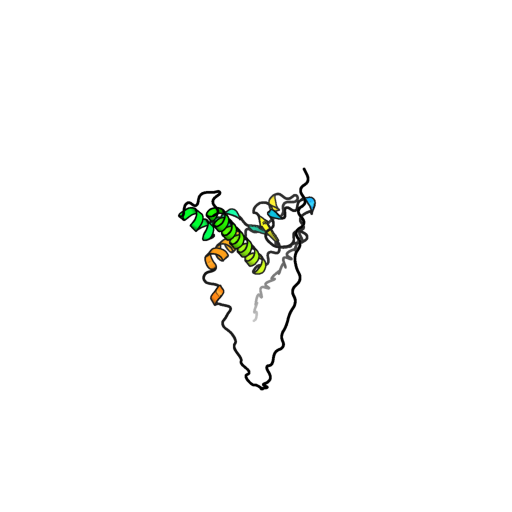? 5.721 -7.052 2.012 1.00 96.44 95 GLU A C 1
ATOM 738 O O . GLU A 1 95 ? 6.551 -7.910 1.734 1.00 96.44 95 GLU A O 1
ATOM 743 N N . VAL A 1 96 ? 4.600 -6.905 1.296 1.00 96.94 96 VAL A N 1
ATOM 744 C CA . VAL A 1 96 ? 4.354 -7.679 0.068 1.00 96.94 96 VAL A CA 1
ATOM 745 C C . VAL A 1 96 ? 5.389 -7.335 -1.000 1.00 96.94 96 VAL A C 1
ATOM 747 O O . VAL A 1 96 ? 5.969 -8.251 -1.569 1.00 96.94 96 VAL A O 1
ATOM 750 N N . GLY A 1 97 ? 5.688 -6.057 -1.231 1.00 96.06 97 GLY A N 1
ATOM 751 C CA . GLY A 1 97 ? 6.734 -5.650 -2.175 1.00 96.06 97 GLY A CA 1
ATOM 752 C C . GLY A 1 97 ? 8.138 -6.148 -1.810 1.00 96.06 97 GLY A C 1
ATOM 753 O O . GLY A 1 97 ? 8.949 -6.397 -2.691 1.00 96.06 97 GLY A O 1
ATOM 754 N N . GLN A 1 98 ? 8.424 -6.337 -0.520 1.00 96.19 98 GLN A N 1
ATOM 755 C CA . GLN A 1 98 ? 9.689 -6.909 -0.041 1.00 96.19 98 GLN A CA 1
ATOM 756 C C . GLN A 1 98 ? 9.746 -8.438 -0.145 1.00 96.19 98 GLN A C 1
ATOM 758 O O . GLN A 1 98 ? 10.815 -8.997 -0.382 1.00 96.19 98 GLN A O 1
ATOM 763 N N . ASP A 1 99 ? 8.620 -9.118 0.079 1.00 95.69 99 ASP A N 1
ATOM 764 C CA . ASP A 1 99 ? 8.537 -10.584 0.093 1.00 95.69 99 ASP A CA 1
ATOM 765 C C . ASP A 1 99 ? 8.303 -11.190 -1.300 1.00 95.69 99 ASP A C 1
ATOM 767 O O . ASP A 1 99 ? 8.380 -12.410 -1.469 1.00 95.69 99 ASP A O 1
ATOM 771 N N . THR A 1 100 ? 7.969 -10.357 -2.282 1.00 95.75 100 THR A N 1
ATOM 772 C CA . THR A 1 100 ? 7.670 -10.758 -3.657 1.00 95.75 100 THR A CA 1
ATOM 773 C C . THR A 1 100 ? 8.676 -10.153 -4.629 1.00 95.75 100 THR A C 1
ATOM 775 O O . THR A 1 100 ? 9.628 -9.480 -4.249 1.00 95.75 100 THR A O 1
ATOM 778 N N . GLU A 1 101 ? 8.476 -10.434 -5.908 1.00 95.56 101 GLU A N 1
ATOM 779 C CA . GLU A 1 101 ? 9.298 -9.936 -7.006 1.00 95.56 101 GLU A CA 1
ATOM 780 C C . GLU A 1 101 ? 8.772 -8.633 -7.626 1.00 95.56 101 GLU A C 1
ATOM 782 O O . GLU A 1 101 ? 9.320 -8.182 -8.627 1.00 95.56 101 GLU A O 1
ATOM 787 N N . TYR A 1 102 ? 7.718 -8.036 -7.057 1.00 96.56 102 TYR A N 1
ATOM 788 C CA . TYR A 1 102 ? 7.173 -6.771 -7.546 1.00 96.56 102 TYR A CA 1
ATOM 789 C C . TYR A 1 102 ? 8.058 -5.600 -7.112 1.00 96.56 102 TYR A C 1
ATOM 791 O O . TYR A 1 102 ? 8.241 -5.330 -5.922 1.00 96.56 102 TYR A O 1
ATOM 799 N N . ASP A 1 103 ? 8.575 -4.868 -8.090 1.00 95.75 103 ASP A N 1
ATOM 800 C CA . ASP A 1 103 ? 9.487 -3.736 -7.913 1.00 95.75 103 ASP A CA 1
ATOM 801 C C . ASP A 1 103 ? 8.802 -2.371 -8.067 1.00 95.75 103 ASP A C 1
ATOM 803 O O . ASP A 1 103 ? 9.437 -1.333 -7.866 1.00 95.75 103 ASP A O 1
ATOM 807 N N . LEU A 1 104 ? 7.496 -2.377 -8.342 1.00 97.31 104 LEU A N 1
ATOM 808 C CA . LEU A 1 104 ? 6.596 -1.236 -8.240 1.00 97.31 104 LEU A CA 1
ATOM 809 C C . LEU A 1 104 ? 5.211 -1.717 -7.795 1.00 97.31 104 LEU A C 1
ATOM 811 O O . LEU A 1 104 ? 4.631 -2.595 -8.426 1.00 97.31 104 LEU A O 1
ATOM 815 N N . ILE A 1 105 ? 4.647 -1.111 -6.746 1.00 98.19 105 ILE A N 1
ATOM 816 C CA . ILE A 1 105 ? 3.241 -1.314 -6.368 1.00 98.19 105 ILE A CA 1
ATOM 817 C C . ILE A 1 105 ? 2.540 0.037 -6.323 1.00 98.19 105 ILE A C 1
ATOM 819 O O . ILE A 1 105 ? 2.936 0.930 -5.567 1.00 98.19 105 ILE A O 1
ATOM 823 N N . ALA A 1 106 ? 1.472 0.172 -7.101 1.00 98.06 106 ALA A N 1
ATOM 824 C CA . ALA A 1 106 ? 0.693 1.397 -7.195 1.00 98.06 106 ALA A CA 1
ATOM 825 C C . ALA A 1 106 ? -0.802 1.185 -6.920 1.00 98.06 106 ALA A C 1
ATOM 827 O O . ALA A 1 106 ? -1.290 0.068 -6.783 1.00 98.06 106 ALA A O 1
ATOM 828 N N . GLN A 1 107 ? -1.554 2.275 -6.824 1.00 98.06 107 GLN A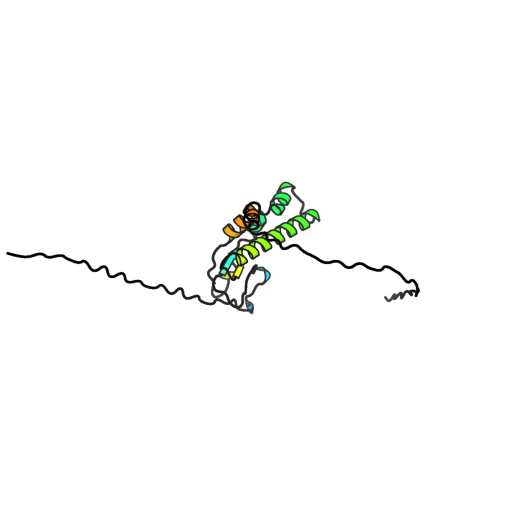 N 1
ATOM 829 C CA . GLN A 1 107 ? -3.007 2.257 -6.715 1.00 98.06 107 GLN A CA 1
ATOM 830 C C . GLN A 1 107 ? -3.629 1.619 -7.961 1.00 98.06 107 GLN A C 1
ATOM 832 O O . GLN A 1 107 ? -3.263 1.958 -9.088 1.00 98.06 107 GLN A O 1
ATOM 837 N N . ARG A 1 108 ? -4.636 0.765 -7.752 1.00 97.75 108 ARG A N 1
ATOM 838 C CA . ARG A 1 108 ? -5.447 0.185 -8.828 1.00 97.75 108 ARG A CA 1
ATOM 839 C C . ARG A 1 108 ? -5.907 1.236 -9.839 1.00 97.75 108 ARG A C 1
ATOM 841 O O . ARG A 1 108 ? -6.466 2.268 -9.464 1.00 97.75 108 ARG A O 1
ATOM 848 N N . GLY A 1 109 ? -5.680 0.949 -11.119 1.00 96.38 109 GLY A N 1
ATOM 849 C CA . GLY A 1 109 ? -6.066 1.796 -12.247 1.00 96.38 109 GLY A CA 1
ATOM 850 C C . GLY A 1 109 ? -5.124 2.968 -12.537 1.00 96.38 109 GLY A C 1
ATOM 851 O O . GLY A 1 109 ? -5.266 3.599 -13.581 1.00 96.38 109 GLY A O 1
ATOM 852 N N . TYR A 1 110 ? -4.140 3.258 -11.677 1.00 96.81 110 TYR A N 1
ATOM 853 C CA . TYR A 1 110 ? -3.163 4.317 -11.946 1.00 96.81 110 TYR A CA 1
ATOM 854 C C . TYR A 1 110 ? -2.292 3.979 -13.159 1.00 96.81 110 TYR A C 1
ATOM 856 O O . TYR A 1 110 ? -2.227 4.765 -14.099 1.00 96.81 110 TYR A O 1
ATOM 864 N N . LEU A 1 111 ? -1.694 2.788 -13.185 1.00 95.31 111 LEU A N 1
ATOM 865 C CA . LEU A 1 111 ? -0.791 2.363 -14.260 1.00 95.31 111 LEU A CA 1
ATOM 866 C C . LEU A 1 111 ? -1.508 2.203 -15.609 1.00 95.31 111 LEU A C 1
ATOM 868 O O . LEU A 1 111 ? -0.965 2.563 -16.652 1.00 95.31 111 LEU A O 1
ATOM 872 N N . ALA A 1 112 ? -2.769 1.769 -15.578 1.00 95.31 112 ALA A N 1
ATOM 873 C CA . ALA A 1 112 ? -3.626 1.700 -16.758 1.00 95.31 112 ALA A CA 1
ATOM 874 C C . ALA A 1 112 ? -4.041 3.086 -17.293 1.00 95.31 112 ALA A C 1
ATOM 876 O O . ALA A 1 112 ? -4.394 3.202 -18.463 1.00 95.31 112 ALA A O 1
ATOM 877 N N . SER A 1 113 ? -4.011 4.131 -16.455 1.00 95.50 113 SER A N 1
ATOM 878 C CA . SER A 1 113 ? -4.346 5.507 -16.858 1.00 95.50 113 SER A CA 1
ATOM 879 C C . SER A 1 113 ? -3.192 6.260 -17.528 1.00 95.50 113 SER A C 1
ATOM 881 O O . SER A 1 113 ? -3.409 7.337 -18.083 1.00 95.50 113 SER A O 1
ATOM 883 N N . LEU A 1 114 ? -1.976 5.709 -17.478 1.00 93.06 114 LEU A N 1
ATOM 884 C CA . LEU A 1 114 ? -0.793 6.297 -18.102 1.00 93.06 114 LEU A CA 1
ATOM 885 C C . LEU A 1 114 ? -0.828 6.137 -19.625 1.00 93.06 114 LEU A C 1
ATOM 887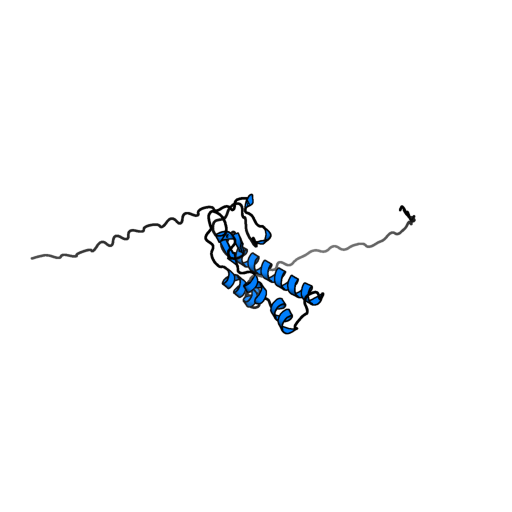 O O . LEU A 1 114 ? -1.553 5.309 -20.175 1.00 93.06 114 LEU A O 1
ATOM 891 N N . THR A 1 115 ? -0.028 6.946 -20.319 1.00 90.00 115 THR A N 1
ATOM 892 C CA . THR A 1 115 ? 0.137 6.854 -21.776 1.00 90.00 115 THR A CA 1
ATOM 893 C C . THR A 1 115 ? 1.617 6.649 -22.108 1.00 90.00 115 THR A C 1
ATOM 895 O O . THR A 1 115 ? 2.383 7.609 -21.991 1.00 90.00 115 THR A O 1
ATOM 898 N N . PRO A 1 116 ? 2.043 5.443 -22.540 1.00 88.88 116 PRO A N 1
ATOM 899 C CA . PRO A 1 116 ? 1.238 4.238 -22.790 1.00 88.88 116 PRO A CA 1
ATOM 900 C C . PRO A 1 116 ? 0.744 3.557 -21.502 1.00 88.88 116 PRO A C 1
ATOM 902 O O . PRO A 1 116 ? 1.378 3.664 -20.456 1.00 88.88 116 PRO A O 1
ATOM 905 N N . ALA A 1 117 ? -0.380 2.839 -21.596 1.00 93.12 117 ALA A N 1
ATOM 906 C CA . ALA A 1 117 ? -0.931 2.091 -20.469 1.00 93.12 117 ALA A CA 1
ATOM 907 C C . ALA A 1 117 ? -0.002 0.930 -20.098 1.00 93.12 117 ALA A C 1
ATOM 909 O O . ALA A 1 117 ? 0.419 0.161 -20.966 1.00 93.12 117 ALA A O 1
ATOM 910 N N . ILE A 1 118 ? 0.294 0.802 -18.808 1.00 92.81 118 ILE A N 1
ATOM 911 C CA . ILE A 1 118 ? 1.201 -0.219 -18.287 1.00 92.81 118 ILE A CA 1
ATOM 912 C C . ILE A 1 118 ? 0.354 -1.335 -17.660 1.00 92.81 118 ILE A C 1
ATOM 914 O O . ILE A 1 118 ? -0.396 -1.053 -16.720 1.00 92.81 118 ILE A O 1
ATOM 918 N N . PRO A 1 119 ? 0.425 -2.585 -18.163 1.00 93.31 119 PRO A N 1
ATOM 919 C CA . PRO A 1 119 ? -0.261 -3.708 -17.535 1.00 93.31 119 PRO A CA 1
ATOM 920 C C . PRO A 1 119 ? 0.378 -4.001 -16.176 1.00 93.31 119 PRO A C 1
ATOM 922 O O . PRO A 1 119 ? 1.596 -3.924 -16.041 1.00 93.31 119 PRO A O 1
ATOM 925 N N . ALA A 1 120 ? -0.439 -4.332 -15.180 1.00 95.44 120 ALA A N 1
ATOM 926 C CA . ALA A 1 120 ? 0.019 -4.610 -13.826 1.00 95.44 120 ALA A CA 1
ATOM 927 C C . ALA A 1 120 ? -0.796 -5.743 -13.202 1.00 95.44 120 ALA A C 1
ATOM 929 O O . ALA A 1 120 ? -1.989 -5.883 -13.483 1.00 95.44 120 ALA A O 1
ATOM 930 N N . ASP A 1 121 ? -0.149 -6.523 -12.342 1.00 96.75 121 ASP A N 1
ATOM 931 C CA . ASP A 1 121 ? -0.792 -7.620 -11.622 1.00 96.75 121 ASP A CA 1
ATOM 932 C C . ASP A 1 121 ? -1.523 -7.115 -10.370 1.00 96.75 121 ASP A C 1
ATOM 934 O O . ASP A 1 121 ? -1.029 -6.253 -9.643 1.00 96.75 121 ASP A O 1
ATOM 938 N N . ASP A 1 122 ? -2.696 -7.676 -10.068 1.00 97.75 122 ASP A N 1
ATOM 939 C CA . ASP A 1 122 ? -3.445 -7.326 -8.856 1.00 97.75 122 ASP A CA 1
ATOM 940 C C . ASP A 1 122 ? -2.905 -8.069 -7.625 1.00 97.75 122 ASP A C 1
ATOM 942 O O . ASP A 1 122 ? -3.118 -9.273 -7.452 1.00 97.75 122 ASP A O 1
ATOM 946 N N . VAL A 1 123 ? -2.262 -7.337 -6.714 1.00 98.00 123 VAL A N 1
ATOM 947 C CA . VAL A 1 123 ? -1.698 -7.893 -5.469 1.00 98.00 123 VAL A CA 1
ATOM 948 C C . VAL A 1 123 ? -2.603 -7.713 -4.254 1.00 98.00 123 VAL A C 1
ATOM 950 O O . VAL A 1 123 ? -2.263 -8.160 -3.155 1.00 98.00 123 VAL A O 1
ATOM 953 N N . THR A 1 124 ? -3.791 -7.128 -4.427 1.00 98.25 124 THR A N 1
ATOM 954 C CA . THR A 1 124 ? -4.802 -6.981 -3.366 1.00 98.25 124 THR A CA 1
ATOM 955 C C . THR A 1 124 ? -5.023 -8.254 -2.532 1.00 98.25 124 THR A C 1
ATOM 957 O O . THR A 1 124 ? -4.962 -8.155 -1.302 1.00 98.25 124 THR A O 1
ATOM 960 N N . PRO A 1 125 ? -5.222 -9.462 -3.110 1.00 97.38 125 PRO A N 1
ATOM 961 C CA . PRO A 1 125 ? -5.432 -10.670 -2.306 1.00 97.38 125 PRO A CA 1
ATOM 962 C C . PRO A 1 125 ? -4.222 -11.046 -1.439 1.00 97.38 125 PRO A C 1
ATOM 964 O O . PRO A 1 125 ? -4.402 -11.554 -0.328 1.00 97.38 125 PRO A O 1
ATOM 967 N N . LEU A 1 126 ? -2.997 -10.771 -1.900 1.00 96.38 126 LEU A N 1
ATOM 968 C CA . LEU A 1 126 ? -1.772 -11.027 -1.136 1.00 96.38 126 LEU A CA 1
ATOM 969 C C . LEU A 1 126 ? -1.685 -10.096 0.074 1.00 96.38 126 LEU A C 1
ATOM 971 O O . LEU A 1 126 ? -1.438 -10.551 1.192 1.00 96.38 126 LEU A O 1
ATOM 975 N N . VAL A 1 127 ? -1.962 -8.807 -0.130 1.00 97.44 127 VAL A N 1
ATOM 976 C CA . VAL A 1 127 ? -1.946 -7.799 0.939 1.00 97.44 127 VAL A CA 1
ATOM 977 C C . VAL A 1 127 ? -3.044 -8.077 1.970 1.00 97.44 127 VAL A C 1
ATOM 979 O O . VAL A 1 127 ? -2.783 -8.052 3.173 1.00 97.44 127 VAL A O 1
ATOM 982 N N . VAL A 1 128 ? -4.261 -8.412 1.530 1.00 96.94 128 VAL A N 1
ATOM 983 C CA . VAL A 1 128 ? -5.363 -8.789 2.434 1.00 96.94 128 VAL A CA 1
ATOM 984 C C . VAL A 1 128 ? -4.983 -10.017 3.263 1.00 96.94 128 VAL A C 1
ATOM 986 O O . VAL A 1 128 ? -5.092 -9.990 4.492 1.00 96.94 128 VAL A O 1
ATOM 989 N N . SER A 1 129 ? -4.447 -11.055 2.616 1.00 95.00 129 SER A N 1
ATOM 990 C CA . SER A 1 129 ? -3.975 -12.266 3.299 1.00 95.00 129 SER A CA 1
ATOM 991 C C . SER A 1 129 ? -2.876 -11.961 4.317 1.00 95.00 129 SER A C 1
ATOM 993 O O . SER A 1 129 ? -2.827 -12.586 5.374 1.00 95.00 129 SER A O 1
ATOM 995 N N . LYS A 1 130 ? -2.010 -10.979 4.042 1.00 94.19 130 LYS A N 1
ATOM 996 C CA . LYS A 1 130 ? -0.963 -10.523 4.965 1.00 94.19 130 LYS A CA 1
ATOM 997 C C . LYS A 1 130 ? -1.555 -9.859 6.213 1.00 94.19 130 LYS A C 1
ATOM 999 O O . LYS A 1 130 ? -1.158 -10.194 7.330 1.00 94.19 130 LYS A O 1
ATOM 1004 N N . ILE A 1 131 ? -2.530 -8.965 6.040 1.00 94.88 131 ILE A N 1
ATOM 1005 C CA . ILE A 1 131 ? -3.193 -8.256 7.147 1.00 94.88 131 ILE A CA 1
ATOM 1006 C C . ILE A 1 131 ? -3.957 -9.231 8.047 1.00 94.88 131 ILE A C 1
ATOM 1008 O O . ILE A 1 131 ? -3.868 -9.139 9.273 1.00 94.88 131 ILE A O 1
ATOM 1012 N N . GLU A 1 132 ? -4.679 -10.185 7.459 1.00 91.56 132 GLU A N 1
ATOM 1013 C CA . GLU A 1 132 ? -5.458 -11.179 8.206 1.00 91.56 132 GLU A CA 1
ATOM 1014 C C . GLU A 1 132 ? -4.578 -12.310 8.776 1.00 91.56 132 GLU A C 1
ATOM 1016 O O . GLU A 1 132 ? -4.821 -12.818 9.874 1.00 91.56 132 GLU A O 1
ATOM 1021 N N . GLY A 1 133 ? -3.512 -12.676 8.061 1.00 79.75 133 GLY A N 1
ATOM 1022 C CA . GLY A 1 133 ? -2.561 -13.739 8.399 1.00 79.75 133 GLY A CA 1
ATOM 1023 C C . GLY A 1 133 ? -1.451 -13.337 9.376 1.00 79.75 133 GLY A C 1
ATOM 1024 O O . GLY A 1 133 ? -0.713 -14.209 9.853 1.00 79.75 133 GLY A O 1
ATOM 1025 N N . GLY A 1 134 ? -1.365 -12.054 9.751 1.00 58.25 134 GLY A N 1
ATOM 1026 C CA . GLY A 1 134 ? -0.405 -11.507 10.722 1.00 58.25 134 GLY A CA 1
ATOM 1027 C C . GLY A 1 134 ? -0.434 -12.161 12.113 1.00 58.25 134 GLY A C 1
ATOM 1028 O O . GLY A 1 134 ? 0.447 -11.912 12.932 1.00 58.25 134 GLY A O 1
ATOM 1029 N N . SER A 1 135 ? -1.390 -13.057 12.375 1.00 47.03 135 SER A N 1
ATOM 1030 C CA . SER A 1 135 ? -1.451 -13.850 13.603 1.00 47.03 135 SER A CA 1
ATOM 1031 C C . SER A 1 135 ? -0.718 -15.206 13.546 1.00 47.03 135 SER A C 1
ATOM 1033 O O . SER A 1 135 ? -0.614 -15.852 14.589 1.00 47.03 135 SER A O 1
ATOM 1035 N N . LYS A 1 136 ? -0.209 -15.675 12.388 1.00 46.91 136 LYS A N 1
ATOM 1036 C CA . LYS A 1 136 ? 0.400 -17.028 12.271 1.00 46.91 136 LYS A CA 1
ATOM 1037 C C . LYS A 1 136 ? 1.829 -17.096 11.713 1.00 46.91 136 LYS A C 1
ATOM 1039 O O . LYS A 1 136 ? 2.525 -18.061 12.014 1.00 46.91 136 LYS A O 1
ATOM 1044 N N . ILE A 1 137 ? 2.314 -16.097 10.974 1.00 49.47 137 ILE A N 1
ATOM 1045 C CA . ILE A 1 137 ? 3.622 -16.200 10.285 1.00 49.47 137 ILE A CA 1
ATOM 1046 C C . ILE A 1 137 ? 4.806 -15.752 11.175 1.00 49.47 137 ILE A C 1
ATOM 1048 O O . ILE A 1 137 ? 5.931 -16.216 11.000 1.00 49.47 137 ILE A O 1
ATOM 1052 N N . ALA A 1 138 ? 4.563 -14.966 12.232 1.00 45.88 138 ALA A N 1
ATOM 1053 C CA . ALA A 1 138 ? 5.615 -14.510 13.154 1.00 45.88 138 ALA A CA 1
ATOM 1054 C C . ALA A 1 138 ? 6.210 -15.607 14.075 1.00 45.88 138 ALA A C 1
ATOM 1056 O O . ALA A 1 138 ? 7.166 -15.336 14.799 1.00 45.88 138 ALA A O 1
ATOM 1057 N N . LYS A 1 139 ? 5.692 -16.847 14.060 1.00 42.50 139 LYS A N 1
ATOM 1058 C CA . LYS A 1 139 ? 6.217 -17.965 14.875 1.00 42.50 139 LYS A CA 1
ATOM 1059 C C . LYS A 1 139 ? 7.129 -18.951 14.134 1.00 42.50 139 LYS A C 1
ATOM 1061 O O . LYS A 1 139 ? 7.712 -19.801 14.794 1.00 42.50 139 LYS A O 1
ATOM 1066 N N . ALA A 1 140 ? 7.309 -18.838 12.816 1.00 44.09 140 ALA A N 1
ATOM 1067 C CA . ALA A 1 140 ? 8.075 -19.832 12.050 1.00 44.09 140 ALA A CA 1
ATOM 1068 C C . ALA A 1 140 ? 9.548 -19.458 11.773 1.00 44.09 140 ALA A C 1
ATOM 1070 O O . ALA A 1 140 ? 10.303 -20.305 11.311 1.00 44.09 140 ALA A O 1
ATOM 1071 N N . LYS A 1 141 ? 9.992 -18.223 12.065 1.00 42.09 141 LYS A N 1
ATOM 1072 C CA . LYS A 1 141 ? 11.365 -17.757 11.751 1.00 42.09 141 LYS A CA 1
ATOM 1073 C C . LYS A 1 141 ? 12.268 -17.486 12.967 1.00 42.09 141 LYS A C 1
ATOM 1075 O O . LYS A 1 141 ? 13.362 -16.964 12.800 1.00 42.09 141 LYS A O 1
ATOM 1080 N N . LYS A 1 142 ? 11.844 -17.850 14.188 1.00 43.00 142 LYS A N 1
ATOM 1081 C CA . LYS A 1 142 ? 12.635 -17.694 15.431 1.00 43.00 142 LYS A CA 1
ATOM 1082 C C . LYS A 1 142 ? 12.793 -19.023 16.184 1.00 43.00 142 LYS A C 1
ATOM 1084 O O . LYS A 1 142 ? 12.521 -19.110 17.376 1.00 43.00 142 LYS A O 1
ATOM 1089 N N . SER A 1 143 ? 13.217 -20.068 15.478 1.00 41.31 143 SER A N 1
ATOM 1090 C CA . SER A 1 143 ? 13.645 -21.339 16.073 1.00 41.31 143 SER A CA 1
ATOM 1091 C C . SER A 1 143 ? 14.849 -21.885 15.300 1.00 41.31 143 SER A C 1
ATOM 1093 O O . SER A 1 143 ? 14.696 -22.417 14.204 1.00 41.31 143 SER A O 1
ATOM 1095 N N . GLY A 1 144 ? 16.038 -21.715 15.881 1.00 37.91 144 GLY A N 1
ATOM 1096 C CA . GLY A 1 144 ? 17.347 -22.089 15.332 1.00 37.91 144 GLY A CA 1
ATOM 1097 C C . GLY A 1 144 ? 18.238 -20.845 15.255 1.00 37.91 144 GLY A C 1
ATOM 1098 O O . GLY A 1 144 ? 17.930 -19.935 14.505 1.00 37.91 144 GLY A O 1
ATOM 1099 N N . LYS A 1 145 ? 19.317 -20.676 16.018 1.00 37.72 145 LYS A N 1
ATOM 1100 C CA . LYS A 1 145 ? 20.127 -21.619 16.785 1.00 37.72 145 LYS A CA 1
ATOM 1101 C C . LYS A 1 145 ? 20.891 -20.820 17.856 1.00 37.72 145 LYS A C 1
ATOM 1103 O O . LYS A 1 145 ? 21.358 -19.718 17.591 1.00 37.72 145 LYS A O 1
ATOM 1108 N N . ASN A 1 146 ? 20.950 -21.379 19.059 1.00 39.78 146 ASN A N 1
ATOM 1109 C CA . ASN A 1 146 ? 21.696 -20.906 20.223 1.00 39.78 146 ASN A CA 1
ATOM 1110 C C . ASN A 1 146 ? 23.031 -21.673 20.274 1.00 39.78 146 ASN A C 1
ATOM 1112 O O . ASN A 1 146 ? 22.995 -22.889 20.122 1.00 39.78 146 ASN A O 1
ATOM 1116 N N . GLU A 1 147 ? 24.152 -20.984 20.483 1.00 41.25 147 GLU A N 1
ATOM 1117 C CA . GLU A 1 147 ? 25.483 -21.486 20.900 1.00 41.25 147 GLU A CA 1
ATOM 1118 C C . GLU A 1 147 ? 26.278 -20.210 21.247 1.00 41.25 147 GLU A C 1
ATOM 1120 O O . GLU A 1 147 ? 26.637 -19.449 20.356 1.00 41.25 147 GLU A O 1
ATOM 1125 N N . LYS A 1 148 ? 26.238 -19.697 22.482 1.00 44.81 148 LYS A N 1
ATOM 1126 C CA . LYS A 1 148 ? 26.946 -20.113 23.708 1.00 44.81 148 LYS A CA 1
ATOM 1127 C C . LYS A 1 148 ? 28.469 -20.221 23.538 1.00 44.81 148 LYS A C 1
ATOM 1129 O O . LYS A 1 148 ? 28.972 -21.254 23.117 1.00 44.81 148 LYS A O 1
ATOM 1134 N N . SER A 1 149 ? 29.175 -19.199 24.018 1.00 41.44 149 SER A N 1
ATOM 1135 C CA . SER A 1 149 ? 30.492 -19.330 24.647 1.00 41.44 149 SER A CA 1
ATOM 1136 C C . SER A 1 149 ? 30.579 -18.309 25.784 1.00 41.44 149 SER A C 1
ATOM 1138 O O . SER A 1 149 ? 30.498 -17.103 25.553 1.00 41.44 149 SER A O 1
ATOM 1140 N N . ASP A 1 150 ? 30.631 -18.849 26.999 1.00 43.75 150 ASP A N 1
ATOM 1141 C CA . ASP A 1 150 ? 30.921 -18.178 28.266 1.00 43.75 150 ASP A CA 1
ATOM 1142 C C . ASP A 1 150 ? 32.402 -17.754 28.346 1.00 43.75 150 ASP A C 1
ATOM 1144 O O . ASP A 1 150 ? 33.218 -18.210 27.547 1.00 43.75 150 ASP A O 1
ATOM 1148 N N . GLU A 1 151 ? 32.707 -16.996 29.412 1.00 40.59 151 GLU A N 1
ATOM 1149 C CA . GLU A 1 151 ? 34.032 -16.815 30.042 1.00 40.59 151 GLU A CA 1
ATOM 1150 C C . GLU A 1 151 ? 34.895 -15.700 29.417 1.00 40.59 151 GLU A C 1
ATOM 1152 O O . GLU A 1 151 ? 35.230 -15.724 28.243 1.00 40.59 151 GLU A O 1
ATOM 1157 N N . GLY A 1 152 ? 35.319 -14.638 30.098 1.00 38.81 152 GLY A N 1
ATOM 1158 C CA . GLY A 1 152 ? 35.342 -14.237 31.501 1.00 38.81 152 GLY A CA 1
ATOM 1159 C C . GLY A 1 152 ? 36.528 -13.265 31.627 1.00 38.81 152 GLY A C 1
ATOM 1160 O O . GLY A 1 152 ? 37.537 -13.488 30.973 1.00 38.81 152 GLY A O 1
ATOM 1161 N N . ASP A 1 153 ? 36.403 -12.157 32.358 1.00 41.75 153 ASP A N 1
ATOM 1162 C CA . ASP A 1 153 ? 37.392 -11.705 33.354 1.00 41.75 153 ASP A CA 1
ATOM 1163 C C . ASP A 1 153 ? 37.040 -10.300 33.873 1.00 41.75 153 ASP A C 1
ATOM 1165 O O . ASP A 1 153 ? 36.614 -9.380 33.175 1.00 41.75 153 ASP A O 1
ATOM 1169 N N . SER A 1 154 ? 37.217 -10.221 35.175 1.00 50.53 154 SER A N 1
ATOM 1170 C CA . SER A 1 154 ? 37.144 -9.126 36.109 1.00 50.53 154 SER A CA 1
ATOM 1171 C C . SER A 1 154 ? 38.006 -7.906 35.754 1.00 50.53 154 SER A C 1
ATOM 1173 O O . SER A 1 154 ? 39.111 -8.020 35.232 1.00 50.53 154 SER A O 1
ATOM 1175 N N . ARG A 1 155 ? 37.548 -6.721 36.179 1.00 54.66 155 ARG A N 1
ATOM 1176 C CA . ARG A 1 155 ? 38.262 -5.904 37.180 1.00 54.66 155 ARG A CA 1
ATOM 1177 C C . ARG A 1 155 ? 37.444 -4.690 37.616 1.00 54.66 155 ARG A C 1
ATOM 1179 O O . ARG A 1 155 ? 37.097 -3.797 36.854 1.00 54.66 155 ARG A O 1
ATOM 1186 N N . THR A 1 156 ? 37.193 -4.696 38.915 1.00 51.00 156 THR A N 1
ATOM 1187 C CA . THR A 1 156 ? 36.906 -3.578 39.809 1.00 51.00 156 THR A CA 1
ATOM 1188 C C . THR A 1 156 ? 37.815 -2.366 39.581 1.00 51.00 156 THR A C 1
ATOM 1190 O O . THR A 1 156 ? 39.029 -2.534 39.492 1.00 51.00 156 THR A O 1
ATOM 1193 N N . ALA A 1 157 ? 37.276 -1.148 39.664 1.00 47.03 157 ALA A N 1
ATOM 1194 C CA . ALA A 1 157 ? 37.375 -0.315 40.872 1.00 47.03 157 ALA A CA 1
ATOM 1195 C C . ALA A 1 157 ? 37.096 1.175 40.591 1.00 47.03 157 ALA A C 1
ATOM 1197 O O . ALA A 1 157 ? 37.535 1.735 39.593 1.00 47.03 157 ALA A O 1
ATOM 1198 N N . LYS A 1 158 ? 36.537 1.802 41.633 1.00 58.41 158 LYS A N 1
ATOM 1199 C CA . LYS A 1 158 ? 36.808 3.167 42.107 1.00 58.41 158 LYS A CA 1
ATOM 1200 C C . LYS A 1 158 ? 35.798 4.260 41.736 1.00 58.41 158 LYS A C 1
ATOM 1202 O O . LYS A 1 158 ? 35.904 4.963 40.739 1.00 58.41 158 LYS A O 1
ATOM 1207 N N . ALA A 1 159 ? 34.862 4.428 42.667 1.00 51.75 159 ALA A N 1
ATOM 1208 C CA . ALA A 1 159 ? 34.231 5.699 42.989 1.00 51.75 159 ALA A CA 1
ATOM 1209 C C . ALA A 1 159 ? 35.284 6.751 43.390 1.00 51.75 159 ALA A C 1
ATOM 1211 O O . ALA A 1 159 ? 36.252 6.406 44.065 1.00 51.75 159 ALA A O 1
ATOM 1212 N N . GLU A 1 160 ? 35.087 8.016 43.012 1.00 50.53 160 GLU A N 1
ATOM 1213 C CA . GLU A 1 160 ? 34.670 9.081 43.943 1.00 50.53 160 GLU A CA 1
ATOM 1214 C C . GLU A 1 160 ? 34.500 10.457 43.241 1.00 50.53 160 GLU A C 1
ATOM 1216 O O . GLU A 1 160 ? 34.954 10.626 42.107 1.00 50.53 160 GLU A O 1
ATOM 1221 N N . PRO A 1 161 ? 33.784 11.414 43.875 1.00 64.69 161 PRO A N 1
ATOM 1222 C CA . PRO A 1 161 ? 33.093 12.544 43.243 1.00 64.69 161 PRO A CA 1
ATOM 1223 C C . PRO A 1 161 ? 33.806 13.904 43.414 1.00 64.69 161 PRO A C 1
ATOM 1225 O O . PRO A 1 161 ? 34.695 14.047 44.246 1.00 64.69 161 PRO A O 1
ATOM 1228 N N . LYS A 1 162 ? 33.351 14.931 42.675 1.00 53.06 162 LYS A N 1
ATOM 1229 C CA . LYS A 1 162 ? 33.489 16.384 42.964 1.00 53.06 162 LYS A CA 1
ATOM 1230 C C . LYS A 1 162 ? 32.550 17.147 42.006 1.00 53.06 162 LYS A C 1
ATOM 1232 O O . LYS A 1 162 ? 32.680 16.991 40.802 1.00 53.06 162 LYS A O 1
ATOM 1237 N N . ALA A 1 163 ? 31.426 17.715 42.445 1.00 51.03 163 ALA A N 1
ATOM 1238 C CA . ALA A 1 163 ? 31.222 18.936 43.240 1.00 51.03 163 ALA A CA 1
ATOM 1239 C C . ALA A 1 163 ? 31.297 20.247 42.424 1.00 51.03 163 ALA A C 1
ATOM 1241 O O . ALA A 1 163 ? 32.334 20.562 41.855 1.00 51.03 163 ALA A O 1
ATOM 1242 N N . GLU A 1 164 ? 30.187 21.003 42.514 1.00 47.53 164 GLU A N 1
ATOM 1243 C CA . GLU A 1 164 ? 30.018 22.466 42.361 1.00 47.53 164 GLU A CA 1
ATOM 1244 C C . GLU A 1 164 ? 30.232 23.124 40.974 1.00 47.53 164 GLU A C 1
ATOM 1246 O O . GLU A 1 164 ? 31.056 22.689 40.191 1.00 47.53 164 GLU A O 1
ATOM 1251 N N . LYS A 1 165 ? 29.617 24.251 40.570 1.00 51.59 165 LYS A N 1
ATOM 1252 C CA . LYS A 1 165 ? 28.493 25.127 40.993 1.00 51.59 165 LYS A CA 1
ATOM 1253 C C . LYS A 1 165 ? 28.622 26.408 40.144 1.00 51.59 165 LYS A C 1
ATOM 1255 O O . LYS A 1 165 ? 29.722 26.945 40.088 1.00 51.59 165 LYS A O 1
ATOM 1260 N N . LYS A 1 166 ? 27.527 26.908 39.550 1.00 53.44 166 LYS A N 1
ATOM 1261 C CA . LYS A 1 166 ? 27.211 28.318 39.156 1.00 53.44 166 LYS A CA 1
ATOM 1262 C C . LYS A 1 166 ? 26.178 28.273 38.015 1.00 53.44 166 LYS A C 1
ATOM 1264 O O . LYS A 1 166 ? 26.440 27.633 37.012 1.00 53.44 166 LYS A O 1
ATOM 1269 N N . ALA A 1 167 ? 24.929 28.725 38.144 1.00 54.97 167 ALA A N 1
ATOM 1270 C CA . ALA A 1 167 ? 24.413 30.069 38.439 1.00 54.97 167 ALA A CA 1
ATOM 1271 C C . ALA A 1 167 ? 24.776 31.123 37.376 1.00 54.97 167 ALA A C 1
ATOM 1273 O O . ALA A 1 167 ? 25.818 31.745 37.510 1.00 54.97 167 ALA A O 1
ATOM 1274 N N . GLU A 1 168 ? 23.882 31.358 36.402 1.00 54.47 168 GLU A N 1
ATOM 1275 C CA . GLU A 1 168 ? 23.623 32.677 35.781 1.00 54.47 168 GLU A CA 1
ATOM 1276 C C . GLU A 1 168 ? 22.317 32.600 34.948 1.00 54.47 168 GLU A C 1
ATOM 1278 O O . GLU A 1 168 ? 22.212 31.792 34.036 1.00 54.47 168 GLU A O 1
ATOM 1283 N N . LYS A 1 169 ? 21.179 33.092 35.454 1.00 53.16 169 LYS A N 1
ATOM 1284 C CA . LYS A 1 169 ? 20.597 34.447 35.308 1.00 53.16 169 LYS A CA 1
ATOM 1285 C C . LYS A 1 169 ? 19.953 34.698 33.925 1.00 53.16 169 LYS A C 1
ATOM 1287 O O . LYS A 1 169 ? 20.635 34.823 32.919 1.00 53.16 169 LYS A O 1
ATOM 1292 N N . GLN A 1 170 ? 18.616 34.805 33.919 1.00 49.62 170 GLN A N 1
ATOM 1293 C CA . GLN A 1 170 ? 17.805 35.355 32.817 1.00 49.62 170 GLN A CA 1
ATOM 1294 C C . GLN A 1 170 ? 18.225 36.808 32.494 1.00 49.62 170 GLN A C 1
ATOM 1296 O O . GLN A 1 170 ? 18.773 37.491 33.366 1.00 49.62 170 GLN A O 1
ATOM 1301 N N . PRO A 1 171 ? 17.857 37.337 31.313 1.00 57.75 171 PRO A N 1
ATOM 1302 C CA . PRO A 1 171 ? 16.651 38.165 31.318 1.00 57.75 171 PRO A CA 1
ATOM 1303 C C . PRO A 1 171 ? 15.729 37.991 30.103 1.00 57.75 171 PRO A C 1
ATOM 1305 O O . PRO A 1 171 ? 16.108 37.543 29.026 1.00 57.75 171 PRO A O 1
ATOM 1308 N N . LYS A 1 172 ? 14.487 38.400 30.362 1.00 52.25 172 LYS A N 1
ATOM 1309 C CA . LYS A 1 172 ? 13.388 38.678 29.441 1.00 52.25 172 LYS A CA 1
ATOM 1310 C C . LYS A 1 172 ? 13.823 39.572 28.275 1.00 52.25 172 LYS A C 1
ATOM 1312 O O . LYS A 1 172 ? 14.565 40.528 28.485 1.00 52.25 172 LYS A O 1
ATOM 1317 N N . SER A 1 173 ? 13.220 39.357 27.112 1.00 60.38 173 SER A N 1
ATOM 1318 C CA . SER A 1 173 ? 12.975 40.432 26.151 1.00 60.38 173 SER A CA 1
ATOM 1319 C C . SER A 1 173 ? 11.536 40.327 25.665 1.00 60.38 173 SER A C 1
ATOM 1321 O O . SER A 1 173 ? 11.196 39.477 24.842 1.00 60.38 173 SER A O 1
ATOM 1323 N N . ASP A 1 174 ? 10.708 41.196 26.232 1.00 54.72 174 ASP A N 1
ATOM 1324 C CA . ASP A 1 174 ? 9.478 41.671 25.623 1.00 54.72 174 ASP A CA 1
ATOM 1325 C C . ASP A 1 174 ? 9.810 42.315 24.266 1.00 54.72 174 ASP A C 1
ATOM 1327 O O . ASP A 1 174 ? 10.788 43.052 24.144 1.00 54.72 174 ASP A O 1
ATOM 1331 N N . SER A 1 175 ? 8.977 42.072 23.258 1.00 58.75 175 SER A N 1
ATOM 1332 C CA . SER A 1 175 ? 8.854 42.965 22.106 1.00 58.75 175 SER A CA 1
ATOM 1333 C C . SER A 1 175 ? 7.392 42.996 21.684 1.00 58.75 175 SER A C 1
ATOM 1335 O O . SER A 1 175 ? 6.881 42.082 21.038 1.00 58.75 175 SER A O 1
ATOM 1337 N N . ALA A 1 176 ? 6.723 44.050 22.136 1.00 63.88 176 ALA A N 1
ATOM 1338 C CA . ALA A 1 176 ? 5.479 44.551 21.582 1.00 63.88 176 ALA A CA 1
ATOM 1339 C C . ALA A 1 176 ? 5.773 45.289 20.267 1.00 63.88 176 ALA A C 1
ATOM 1341 O O . ALA A 1 176 ? 6.823 45.920 20.143 1.00 63.88 176 ALA A O 1
ATOM 1342 N N . GLY A 1 177 ? 4.838 45.281 19.315 1.00 56.06 177 GLY A N 1
ATOM 1343 C CA . GLY A 1 177 ? 4.981 46.125 18.131 1.00 56.06 177 GLY A CA 1
ATOM 1344 C C . GLY A 1 177 ? 3.924 45.940 17.049 1.00 56.06 177 GLY A C 1
ATOM 1345 O O . GLY A 1 177 ? 4.264 45.427 15.993 1.00 56.06 177 GLY A O 1
ATOM 1346 N N . ASN A 1 178 ? 2.720 46.444 17.349 1.00 53.00 178 ASN A N 1
ATOM 1347 C CA . ASN A 1 178 ? 1.639 46.911 16.459 1.00 53.00 178 ASN A CA 1
ATOM 1348 C C . ASN A 1 178 ? 0.904 45.912 15.548 1.00 53.00 178 ASN A C 1
ATOM 1350 O O . ASN A 1 178 ? 1.477 45.462 14.535 1.00 53.00 178 ASN A O 1
#

Secondary structure (DSSP, 8-state):
------------------------B---TTT--TTSEEEE-SSSBSSEEEE-HHHHHHHSHHHHHHHHTTPPTTSHHHHHHHHHHHHHHHHHHHHHHHHSS-SEEEETTTGGGSSSPPP-EE-HHHHHHHHHHTTTGGGSSS------------------------------------